Protein AF-A0A399EVD9-F1 (afdb_monomer_lite)

Foldseek 3Di:
DKWWAWPQGWIADQLGDIDDDDPLSVVSVVLVVCLVVVNHDLDDQDVVGDRDRQDSNPVVSVVVRVVVSCVVVVIDTPDMPDDPPPDPDPDPPPPDDDD

Radius of gyration: 16.9 Å; chains: 1; bounding box: 45×44×40 Å

Structure (mmCIF, N/CA/C/O backbone):
data_AF-A0A399EVD9-F1
#
_entry.id   AF-A0A399EVD9-F1
#
loop_
_atom_site.group_PDB
_atom_site.id
_atom_site.type_symbol
_atom_site.label_atom_id
_atom_site.label_alt_id
_atom_site.label_comp_id
_atom_site.label_asym_id
_atom_site.label_entity_id
_atom_site.label_seq_id
_atom_site.pdbx_PDB_ins_code
_atom_site.Cartn_x
_atom_site.Cartn_y
_atom_site.Cartn_z
_atom_site.occupancy
_atom_site.B_iso_or_equiv
_atom_site.auth_seq_id
_atom_site.auth_comp_id
_atom_site.auth_asym_id
_atom_site.auth_atom_id
_atom_site.pdbx_PDB_model_num
ATOM 1 N N . MET A 1 1 ? -1.016 -11.501 -10.288 1.00 81.19 1 MET A N 1
ATOM 2 C CA . MET A 1 1 ? -1.392 -10.153 -9.835 1.00 81.19 1 MET A CA 1
ATOM 3 C C . MET A 1 1 ? -1.946 -10.346 -8.450 1.00 81.19 1 MET A C 1
ATOM 5 O O . MET A 1 1 ? -2.990 -10.971 -8.338 1.00 81.19 1 MET A O 1
ATOM 9 N N . ALA A 1 2 ? -1.173 -9.962 -7.446 1.00 93.38 2 ALA A N 1
ATOM 10 C CA . ALA A 1 2 ? -1.551 -10.103 -6.054 1.00 93.38 2 ALA A CA 1
ATOM 11 C C . ALA A 1 2 ? -2.544 -9.008 -5.647 1.00 93.38 2 ALA A C 1
ATOM 13 O O . ALA A 1 2 ? -2.644 -7.973 -6.319 1.00 93.38 2 ALA A O 1
ATOM 14 N N . TYR A 1 3 ? -3.244 -9.226 -4.538 1.00 96.19 3 TYR A N 1
ATOM 15 C CA . TYR A 1 3 ? -4.048 -8.207 -3.876 1.00 96.19 3 TYR A CA 1
ATOM 16 C C . TYR A 1 3 ? -3.895 -8.221 -2.351 1.00 96.19 3 TYR A C 1
ATOM 18 O O . TYR A 1 3 ? -3.557 -9.233 -1.737 1.00 96.19 3 TYR A O 1
ATOM 26 N N . TRP A 1 4 ? -4.197 -7.081 -1.735 1.00 97.00 4 TRP A N 1
ATOM 27 C CA . TRP A 1 4 ? -4.216 -6.851 -0.294 1.00 97.00 4 TRP A CA 1
ATOM 28 C C . TRP A 1 4 ? -5.505 -6.125 0.066 1.00 97.00 4 TRP A C 1
ATOM 30 O O . TRP A 1 4 ? -5.709 -4.979 -0.332 1.00 97.00 4 TRP A O 1
ATOM 40 N N . ARG A 1 5 ? -6.389 -6.787 0.809 1.00 97.50 5 ARG A N 1
ATOM 41 C CA . ARG A 1 5 ? -7.661 -6.228 1.269 1.00 97.50 5 ARG A CA 1
ATOM 42 C C . ARG A 1 5 ? -7.583 -5.917 2.755 1.00 97.50 5 ARG A C 1
ATOM 44 O O . ARG A 1 5 ? -7.276 -6.795 3.557 1.00 97.50 5 ARG A O 1
ATOM 51 N N . PHE A 1 6 ? -7.914 -4.691 3.133 1.00 97.31 6 PHE A N 1
ATOM 52 C CA . PHE A 1 6 ? -7.893 -4.204 4.512 1.00 97.31 6 PHE A CA 1
ATOM 53 C C . PHE A 1 6 ? -9.296 -4.173 5.119 1.00 97.31 6 PHE A C 1
ATOM 55 O O . PHE A 1 6 ? -10.308 -4.142 4.413 1.00 97.31 6 PHE A O 1
ATOM 62 N N . ARG A 1 7 ? -9.365 -4.180 6.456 1.00 96.38 7 ARG A N 1
ATOM 63 C CA . ARG A 1 7 ? -10.640 -4.195 7.199 1.00 96.38 7 ARG A CA 1
ATOM 64 C C . ARG A 1 7 ? -11.547 -2.994 6.925 1.00 96.38 7 ARG A C 1
ATOM 66 O O . ARG A 1 7 ? -12.756 -3.110 7.089 1.00 96.38 7 ARG A O 1
ATOM 73 N N . ASP A 1 8 ? -10.984 -1.865 6.515 1.00 96.38 8 ASP A N 1
ATOM 74 C CA . ASP A 1 8 ? -11.735 -0.652 6.180 1.00 96.38 8 ASP A CA 1
ATOM 75 C C . ASP A 1 8 ? -12.360 -0.683 4.770 1.00 96.38 8 ASP A C 1
ATOM 77 O O . ASP A 1 8 ? -13.009 0.277 4.356 1.00 96.38 8 ASP A O 1
ATOM 81 N N . GLY A 1 9 ? -12.173 -1.785 4.034 1.00 96.00 9 GLY A N 1
ATOM 82 C CA . GLY A 1 9 ? -12.676 -1.977 2.678 1.00 96.00 9 GLY A CA 1
ATOM 83 C C . GLY A 1 9 ? -11.712 -1.535 1.576 1.00 96.00 9 GLY A C 1
ATOM 84 O O . GLY A 1 9 ? -12.041 -1.712 0.402 1.00 96.00 9 GLY A O 1
ATOM 85 N N . THR A 1 10 ? -10.532 -1.007 1.914 1.00 98.00 10 THR A N 1
ATOM 86 C CA . THR A 1 10 ? -9.482 -0.695 0.933 1.00 98.00 10 THR A CA 1
ATOM 87 C C . THR A 1 10 ? -8.939 -1.977 0.323 1.00 98.00 10 THR A C 1
ATOM 89 O O . THR A 1 10 ? -8.648 -2.933 1.042 1.00 98.00 10 THR A O 1
ATOM 92 N N . THR A 1 11 ? -8.775 -2.002 -0.998 1.00 97.81 11 THR A N 1
ATOM 93 C CA . THR A 1 11 ? -8.096 -3.099 -1.700 1.00 97.81 11 THR A CA 1
ATOM 94 C C . THR A 1 11 ? -6.978 -2.530 -2.557 1.00 97.81 11 THR A C 1
ATOM 96 O O . THR A 1 11 ? -7.189 -1.566 -3.286 1.00 97.81 11 THR A O 1
ATOM 99 N N . VAL A 1 12 ? -5.786 -3.106 -2.462 1.00 97.19 12 VAL A N 1
ATOM 100 C CA . VAL A 1 12 ? -4.630 -2.738 -3.283 1.00 97.19 12 VAL A CA 1
ATOM 101 C C . VAL A 1 12 ? -4.235 -3.935 -4.129 1.00 97.19 12 VAL A C 1
ATOM 103 O O . VAL A 1 12 ? -4.222 -5.048 -3.617 1.00 97.19 12 VAL A O 1
ATOM 106 N N . TYR A 1 13 ? -3.905 -3.723 -5.397 1.00 96.38 13 TYR A N 1
ATOM 107 C CA . TYR A 1 13 ? -3.402 -4.758 -6.303 1.00 96.38 13 TYR A CA 1
ATOM 108 C C . TYR A 1 13 ? -1.926 -4.523 -6.643 1.00 96.38 13 TYR A C 1
ATOM 110 O O . TYR A 1 13 ? -1.408 -3.422 -6.430 1.00 96.38 13 TYR A O 1
ATOM 118 N N . SER A 1 14 ? -1.252 -5.536 -7.206 1.00 93.44 14 SER A N 1
ATOM 119 C CA . SER A 1 14 ? 0.081 -5.362 -7.813 1.00 93.44 14 SER A CA 1
ATOM 120 C C . SER A 1 14 ? 0.111 -4.139 -8.731 1.00 93.44 14 SER A C 1
ATOM 122 O O . SER A 1 14 ? -0.902 -3.790 -9.342 1.00 93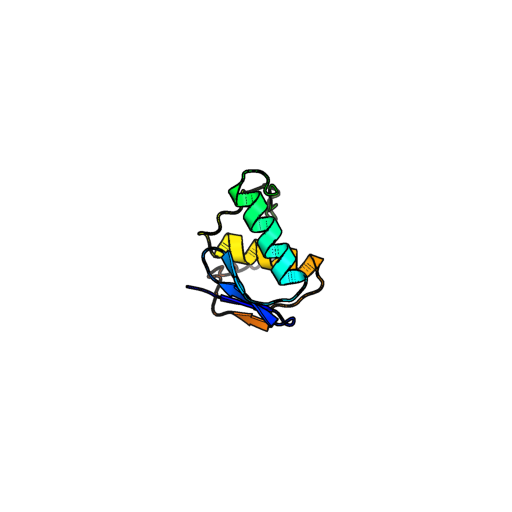.44 14 SER A O 1
ATOM 124 N N . HIS A 1 15 ? 1.279 -3.505 -8.857 1.00 91.12 15 HIS A N 1
ATOM 125 C CA . HIS A 1 15 ? 1.430 -2.205 -9.529 1.00 91.12 15 HIS A CA 1
ATOM 126 C C . HIS A 1 15 ? 0.681 -1.056 -8.834 1.00 91.12 15 HIS A C 1
ATOM 128 O O . HIS A 1 15 ? 0.409 -0.027 -9.447 1.00 91.12 15 HIS A O 1
ATOM 134 N N . ALA A 1 16 ? 0.373 -1.228 -7.544 1.00 90.19 16 ALA A N 1
ATOM 135 C CA . ALA A 1 16 ? -0.194 -0.215 -6.662 1.00 90.19 16 ALA A CA 1
ATOM 136 C C . ALA A 1 16 ? -1.520 0.403 -7.148 1.00 90.19 16 ALA A C 1
ATOM 138 O O . ALA A 1 16 ? -1.801 1.580 -6.916 1.00 90.19 16 ALA A O 1
ATOM 139 N N . LEU A 1 17 ? -2.376 -0.395 -7.789 1.00 95.06 17 LEU A N 1
ATOM 140 C CA . LEU A 1 17 ? -3.754 0.017 -8.052 1.00 95.06 17 LEU A CA 1
ATOM 141 C C . LEU A 1 17 ? -4.548 -0.020 -6.741 1.00 95.06 17 LEU A C 1
ATOM 143 O O . LEU A 1 17 ? -4.684 -1.081 -6.139 1.00 95.06 17 LEU A O 1
ATOM 147 N N . VAL A 1 18 ? -5.086 1.125 -6.315 1.00 96.94 18 VAL A N 1
ATOM 148 C CA . VAL A 1 18 ? -5.831 1.263 -5.052 1.00 96.94 18 VAL A CA 1
ATOM 149 C C . VAL A 1 18 ? -7.324 1.466 -5.315 1.00 96.94 18 VAL A C 1
ATOM 151 O O . VAL A 1 18 ? -7.736 2.457 -5.926 1.00 96.94 18 VAL A O 1
ATOM 154 N N . GLU A 1 19 ? -8.149 0.587 -4.759 1.00 97.75 19 GLU A N 1
ATOM 155 C CA . GLU A 1 19 ? -9.610 0.647 -4.739 1.00 97.75 19 GLU A CA 1
ATOM 156 C C . GLU A 1 19 ? -10.151 0.911 -3.325 1.00 97.75 19 GLU A C 1
ATOM 158 O O . GLU A 1 19 ? -9.532 0.560 -2.320 1.00 97.75 19 GLU A O 1
ATOM 163 N N . GLY A 1 20 ? -11.332 1.531 -3.246 1.00 95.94 20 GLY A N 1
ATOM 164 C CA . GLY A 1 20 ? -11.980 1.915 -1.987 1.00 95.94 20 GLY A CA 1
ATOM 165 C C . GLY A 1 20 ? -12.056 3.429 -1.772 1.00 95.94 20 GLY A C 1
ATOM 166 O O . GLY A 1 20 ? -11.417 4.211 -2.480 1.00 95.94 20 GLY A O 1
ATOM 167 N N . HIS A 1 21 ? -12.866 3.835 -0.795 1.00 96.50 21 HIS A N 1
ATOM 168 C CA . HIS A 1 21 ? -13.186 5.240 -0.491 1.00 96.50 21 HIS A CA 1
ATOM 169 C C . HIS A 1 21 ? -12.882 5.612 0.967 1.00 96.50 21 HIS A C 1
ATOM 171 O O . HIS A 1 21 ? -13.407 6.594 1.481 1.00 96.50 21 HIS A O 1
ATOM 177 N N . SER A 1 22 ? -12.101 4.793 1.674 1.00 97.25 22 SER A N 1
ATOM 178 C CA . SER A 1 22 ? -11.718 5.108 3.045 1.00 97.25 22 SER A CA 1
ATOM 179 C C . SER A 1 22 ? -10.637 6.204 3.071 1.00 97.25 22 SER A C 1
ATOM 181 O O . SER A 1 22 ? -9.922 6.393 2.078 1.00 97.25 22 SER A O 1
ATOM 183 N N . PRO A 1 23 ? -10.437 6.875 4.220 1.00 97.12 23 PRO A N 1
ATOM 184 C CA . PRO A 1 23 ? -9.317 7.801 4.399 1.00 97.12 23 PRO A CA 1
ATOM 185 C C . PRO A 1 23 ? -7.946 7.158 4.139 1.00 97.12 23 PRO A C 1
ATOM 187 O O . PRO A 1 23 ? -7.025 7.827 3.674 1.00 97.12 23 PRO A O 1
ATOM 190 N N . PHE A 1 24 ? -7.806 5.857 4.408 1.00 96.62 24 PHE A N 1
ATOM 191 C CA . PHE A 1 24 ? -6.589 5.108 4.108 1.00 96.62 24 PHE A CA 1
ATOM 192 C C . PHE A 1 24 ? -6.381 4.960 2.597 1.00 96.62 24 PHE A C 1
ATOM 194 O O . PHE A 1 24 ? -5.299 5.260 2.104 1.00 96.62 24 PHE A O 1
ATOM 201 N N . ALA A 1 25 ? -7.420 4.597 1.836 1.00 97.00 25 ALA A N 1
ATOM 202 C CA . ALA A 1 25 ? -7.339 4.508 0.377 1.00 97.00 25 ALA A CA 1
ATOM 203 C C . ALA A 1 25 ? -6.955 5.853 -0.270 1.00 97.00 25 ALA A C 1
ATOM 205 O O . ALA A 1 25 ? -6.152 5.892 -1.203 1.00 97.00 25 ALA A O 1
ATOM 206 N N . GLU A 1 26 ? -7.514 6.964 0.217 1.00 96.19 26 GLU A N 1
ATOM 207 C CA . GLU A 1 26 ? -7.153 8.313 -0.241 1.00 96.19 26 GLU A CA 1
ATOM 208 C C . GLU A 1 26 ? -5.696 8.664 0.079 1.00 96.19 26 GLU A C 1
ATOM 210 O O . GLU A 1 26 ? -4.987 9.190 -0.782 1.00 96.19 26 GLU A O 1
ATOM 215 N N . HIS A 1 27 ? -5.234 8.327 1.286 1.00 94.44 27 HIS A N 1
ATOM 216 C CA . HIS A 1 27 ? -3.841 8.502 1.693 1.00 94.44 27 HIS A CA 1
ATOM 217 C C . HIS A 1 27 ? -2.880 7.723 0.793 1.00 94.44 27 HIS A C 1
ATOM 219 O O . HIS A 1 27 ? -1.978 8.330 0.220 1.00 94.44 27 HIS A O 1
ATOM 225 N N . LEU A 1 28 ? -3.116 6.424 0.576 1.00 93.88 28 LEU A N 1
ATOM 226 C CA . LEU A 1 28 ? -2.262 5.599 -0.286 1.00 93.88 28 LEU A CA 1
ATOM 227 C C . LEU A 1 28 ? -2.163 6.174 -1.704 1.00 93.88 28 LEU A C 1
ATOM 229 O O . LEU A 1 28 ? -1.069 6.267 -2.255 1.00 93.88 28 LEU A O 1
ATOM 233 N N . ARG A 1 29 ? -3.285 6.613 -2.295 1.00 94.19 29 ARG A N 1
ATOM 234 C CA . ARG A 1 29 ? -3.271 7.246 -3.626 1.00 94.19 29 ARG A CA 1
ATOM 235 C C . ARG A 1 29 ? -2.442 8.524 -3.641 1.00 94.19 29 ARG A C 1
ATOM 237 O O . ARG A 1 29 ? -1.701 8.740 -4.595 1.00 94.19 29 ARG A O 1
ATOM 244 N N . ARG A 1 30 ? -2.548 9.363 -2.607 1.00 91.62 30 ARG A N 1
ATOM 245 C CA . ARG A 1 30 ? -1.746 10.588 -2.497 1.00 91.62 30 ARG A CA 1
ATOM 246 C C . ARG A 1 30 ? -0.255 10.268 -2.424 1.00 91.62 30 ARG A C 1
ATOM 248 O O . ARG A 1 30 ? 0.508 10.869 -3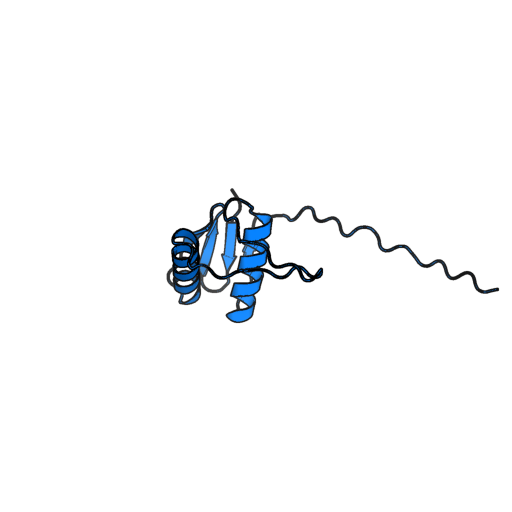.172 1.00 91.62 30 ARG A O 1
ATOM 255 N N . GLU A 1 31 ? 0.147 9.314 -1.588 1.00 89.06 31 GLU A N 1
ATOM 256 C CA . GLU A 1 31 ? 1.554 8.909 -1.466 1.00 89.06 31 GLU A CA 1
ATOM 257 C C . GLU A 1 31 ? 2.103 8.347 -2.787 1.00 89.06 31 GLU A C 1
ATOM 259 O O . GLU A 1 31 ? 3.191 8.726 -3.221 1.00 89.06 31 GLU A O 1
ATOM 264 N N . LEU A 1 32 ? 1.321 7.515 -3.484 1.00 89.44 32 LEU A N 1
ATOM 265 C CA . LEU A 1 32 ? 1.693 6.959 -4.790 1.00 89.44 32 LEU A CA 1
ATOM 266 C C . LEU A 1 32 ? 1.801 8.034 -5.880 1.00 89.44 32 LEU A C 1
ATOM 268 O O . LEU A 1 32 ? 2.701 7.976 -6.718 1.00 89.44 32 LEU A O 1
ATOM 272 N N . ILE A 1 33 ? 0.922 9.039 -5.861 1.00 87.50 33 ILE A N 1
ATOM 273 C CA . ILE A 1 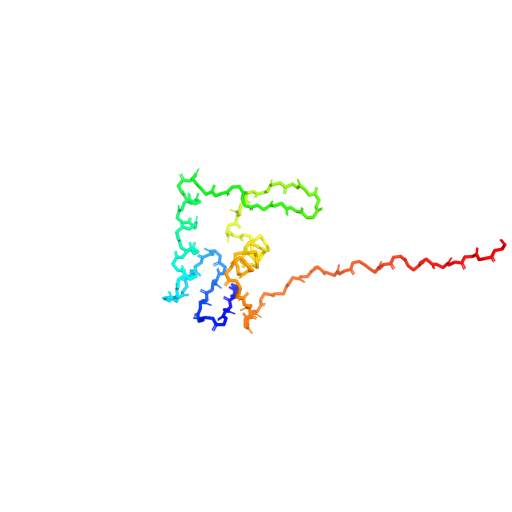33 ? 1.028 10.207 -6.744 1.00 87.50 33 ILE A CA 1
ATOM 274 C C . ILE A 1 33 ? 2.314 10.979 -6.434 1.00 87.50 33 ILE A C 1
ATOM 276 O O . ILE A 1 33 ? 3.072 11.273 -7.355 1.00 87.50 33 ILE A O 1
ATOM 280 N N . CYS A 1 34 ? 2.601 11.273 -5.162 1.00 84.56 34 CYS A N 1
ATOM 281 C CA . CYS A 1 34 ? 3.842 11.943 -4.768 1.00 84.56 34 CYS A CA 1
ATOM 282 C C . CYS A 1 34 ? 5.073 11.182 -5.280 1.00 84.56 34 CYS A C 1
ATOM 284 O O . CYS A 1 34 ? 5.974 11.800 -5.850 1.00 84.56 34 CYS A O 1
ATOM 286 N N . LEU A 1 35 ? 5.084 9.850 -5.145 1.00 82.75 35 LEU A N 1
ATOM 287 C CA . LEU A 1 35 ? 6.142 8.979 -5.661 1.00 82.75 35 LEU A CA 1
ATOM 288 C C . LEU A 1 35 ? 6.328 9.119 -7.174 1.00 82.75 35 LEU A C 1
ATOM 290 O O . LEU A 1 35 ? 7.448 9.345 -7.625 1.00 82.75 35 LEU A O 1
ATOM 294 N N . ALA A 1 36 ? 5.243 9.079 -7.952 1.00 81.25 36 ALA A N 1
ATOM 295 C CA . ALA A 1 36 ? 5.305 9.223 -9.408 1.00 81.25 36 ALA A CA 1
ATOM 296 C C . ALA A 1 36 ? 5.897 10.572 -9.866 1.00 81.25 36 ALA A C 1
ATOM 298 O O . ALA A 1 36 ? 6.495 10.652 -10.938 1.00 81.25 36 ALA A O 1
ATOM 299 N N . TYR A 1 37 ? 5.761 11.624 -9.054 1.00 81.62 37 TYR A N 1
ATOM 300 C CA . TYR A 1 37 ? 6.333 12.948 -9.320 1.00 81.62 37 TYR A CA 1
ATOM 301 C C . TYR A 1 37 ? 7.733 13.157 -8.716 1.00 81.62 37 TYR A C 1
ATOM 303 O O . TYR A 1 37 ? 8.241 14.278 -8.727 1.00 81.62 37 TYR A O 1
ATOM 311 N N . GLY A 1 38 ? 8.376 12.105 -8.195 1.00 73.94 38 GLY A N 1
ATOM 312 C CA . GLY A 1 38 ? 9.700 12.199 -7.567 1.00 73.94 38 GLY A CA 1
ATOM 313 C C . GLY A 1 38 ? 9.693 12.953 -6.232 1.00 73.94 38 GLY A C 1
ATOM 314 O O . GLY A 1 38 ? 10.741 13.366 -5.742 1.00 73.94 38 GLY A O 1
ATOM 315 N N . CYS A 1 39 ? 8.509 13.150 -5.651 1.00 68.94 39 CYS A N 1
ATOM 316 C CA . CYS A 1 39 ? 8.291 13.759 -4.340 1.00 68.94 39 CYS A CA 1
ATOM 317 C C . CYS A 1 39 ? 7.882 12.721 -3.285 1.00 68.94 39 CYS A C 1
ATOM 319 O O . CYS A 1 39 ? 7.493 13.095 -2.179 1.00 68.94 39 CYS A O 1
ATOM 321 N N . GLY A 1 40 ? 7.900 11.433 -3.636 1.00 61.41 40 GLY A N 1
ATOM 322 C CA . GLY A 1 40 ? 7.522 10.352 -2.736 1.00 61.41 40 GLY A CA 1
ATOM 323 C C . GLY A 1 40 ? 8.516 10.217 -1.589 1.00 61.41 40 GLY A C 1
ATOM 324 O O . GLY A 1 40 ? 9.688 10.576 -1.741 1.00 61.41 40 GLY A O 1
ATOM 325 N N . PRO A 1 41 ? 8.077 9.710 -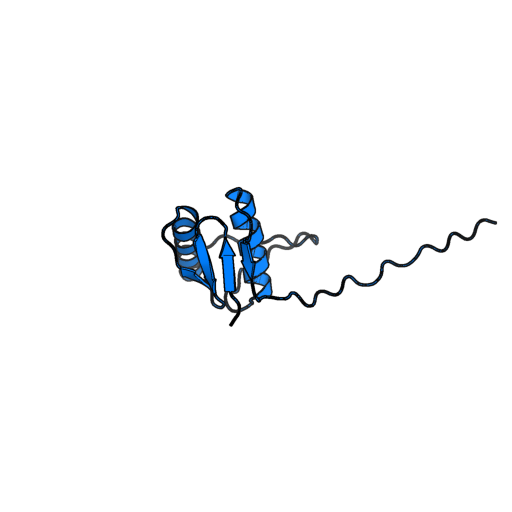0.430 1.00 57.28 41 PRO A N 1
ATOM 326 C CA . PRO A 1 41 ? 8.994 9.517 0.674 1.00 57.28 41 PRO A CA 1
ATOM 327 C C . PRO A 1 41 ? 10.085 8.496 0.293 1.00 57.28 41 PRO A C 1
ATOM 329 O O . PRO A 1 41 ? 9.869 7.587 -0.508 1.00 57.28 41 PRO A O 1
ATOM 332 N N . LEU A 1 42 ? 11.276 8.627 0.886 1.00 56.72 42 LEU A N 1
ATOM 333 C CA . LEU A 1 42 ? 12.256 7.537 0.951 1.00 56.72 42 LEU A CA 1
ATOM 334 C C . LEU A 1 42 ? 11.675 6.465 1.879 1.00 56.72 42 LEU A C 1
ATOM 336 O O . LEU A 1 42 ? 11.950 6.447 3.079 1.00 56.72 42 LEU A O 1
ATOM 340 N N . VAL A 1 43 ? 10.777 5.637 1.352 1.00 62.09 43 VAL A N 1
ATOM 341 C CA . VAL A 1 43 ? 10.008 4.685 2.156 1.00 62.09 43 VAL A CA 1
ATOM 342 C C . VAL A 1 43 ? 10.668 3.334 2.070 1.00 62.09 43 VAL A C 1
ATOM 344 O O . VAL A 1 43 ? 10.382 2.564 1.162 1.00 62.09 43 VAL A O 1
ATOM 347 N N . TRP A 1 44 ? 11.541 3.072 3.042 1.00 63.34 44 TRP A N 1
ATOM 348 C CA . TRP A 1 44 ? 11.538 1.838 3.831 1.00 63.34 44 TRP A CA 1
ATOM 349 C C . TRP A 1 44 ? 12.930 1.574 4.403 1.00 63.34 44 TRP A C 1
ATOM 351 O O . TRP A 1 44 ? 13.866 1.377 3.641 1.00 63.34 44 TRP A O 1
ATOM 361 N N . LEU A 1 45 ? 13.062 1.519 5.732 1.00 54.97 45 LEU A N 1
ATOM 362 C CA . LEU A 1 45 ? 14.247 0.972 6.397 1.00 54.97 45 LEU A CA 1
ATOM 363 C C . LEU A 1 45 ? 14.057 -0.540 6.571 1.00 54.97 45 LEU A C 1
ATOM 365 O O . LEU A 1 45 ? 13.116 -0.972 7.243 1.00 54.97 45 LEU A O 1
ATOM 369 N N . THR A 1 46 ? 14.953 -1.348 5.999 1.00 59.25 46 THR A N 1
ATOM 370 C CA . THR A 1 46 ? 15.082 -2.764 6.380 1.00 59.25 46 THR A CA 1
ATOM 371 C C . THR A 1 46 ? 15.298 -2.902 7.892 1.00 59.25 46 THR A C 1
ATOM 373 O O . THR A 1 46 ? 15.780 -1.984 8.554 1.00 59.25 46 THR A O 1
ATOM 376 N N . LEU A 1 47 ? 15.064 -4.101 8.445 1.00 52.09 47 LEU A N 1
ATOM 377 C CA . LEU A 1 47 ? 15.647 -4.496 9.744 1.00 52.09 47 LEU A CA 1
ATOM 378 C C . LEU A 1 47 ? 17.183 -4.326 9.770 1.00 52.09 47 LEU A C 1
ATOM 380 O O . LEU A 1 47 ? 17.776 -4.223 10.837 1.00 52.09 47 LEU A O 1
ATOM 384 N N . GLU A 1 48 ? 17.807 -4.277 8.593 1.00 61.50 48 GLU A N 1
ATOM 385 C CA . GLU A 1 48 ? 19.236 -4.056 8.358 1.00 61.50 48 GLU A CA 1
ATOM 386 C C . GLU A 1 48 ? 19.594 -2.556 8.237 1.00 61.50 48 GLU A C 1
ATOM 388 O O . GLU A 1 48 ? 20.755 -2.214 8.031 1.00 61.50 48 GLU A O 1
ATOM 393 N N . GLY A 1 49 ? 18.618 -1.649 8.386 1.00 63.19 49 GLY A N 1
ATOM 394 C CA . GLY A 1 49 ? 18.821 -0.203 8.488 1.00 63.19 49 GLY A CA 1
ATOM 395 C C . GLY A 1 49 ? 19.047 0.545 7.170 1.00 63.19 49 GLY A C 1
ATOM 396 O O . GLY A 1 49 ? 19.572 1.656 7.203 1.00 63.19 49 GLY A O 1
ATOM 397 N N . GLN A 1 50 ? 18.676 -0.019 6.018 1.00 69.38 50 GLN A N 1
ATOM 398 C CA . GLN A 1 50 ? 18.866 0.628 4.712 1.00 69.38 50 GLN A CA 1
ATOM 399 C C . GLN A 1 50 ? 17.556 1.168 4.148 1.00 69.38 50 GLN A C 1
ATOM 401 O O . GLN A 1 50 ? 16.582 0.423 4.076 1.00 69.38 50 GLN A O 1
ATOM 406 N N . ALA A 1 51 ? 17.569 2.445 3.746 1.00 70.38 51 ALA A N 1
ATOM 407 C CA . ALA A 1 51 ? 16.476 3.090 3.029 1.00 70.38 51 ALA A CA 1
ATOM 408 C C . ALA A 1 51 ? 16.454 2.605 1.572 1.00 70.38 51 ALA A C 1
ATOM 410 O O . ALA A 1 51 ? 17.470 2.705 0.882 1.00 70.38 51 ALA A O 1
ATOM 411 N N . VAL A 1 52 ? 15.317 2.090 1.113 1.00 74.94 52 VAL A N 1
ATOM 412 C CA . VAL A 1 52 ? 15.116 1.653 -0.277 1.00 74.94 52 VAL A CA 1
ATOM 413 C C . VAL A 1 52 ? 13.965 2.450 -0.883 1.00 74.94 52 VAL A C 1
ATOM 415 O O . VAL A 1 52 ? 13.017 2.797 -0.186 1.00 74.94 52 VAL A O 1
ATOM 418 N N . GLU A 1 53 ? 14.061 2.774 -2.169 1.00 76.31 53 GLU A N 1
ATOM 419 C CA . GLU A 1 53 ? 12.965 3.393 -2.913 1.00 76.31 53 GLU A CA 1
ATOM 420 C C . GLU A 1 53 ? 11.853 2.367 -3.170 1.00 76.31 53 GLU A C 1
ATOM 422 O O . GLU A 1 53 ? 12.123 1.208 -3.503 1.00 76.31 53 GLU A O 1
ATOM 427 N N . LEU A 1 54 ? 10.595 2.780 -3.009 1.00 82.25 54 LEU A N 1
ATOM 428 C CA . LEU A 1 54 ? 9.457 1.921 -3.307 1.00 82.25 54 LEU A CA 1
ATOM 429 C C . LEU A 1 54 ? 9.345 1.711 -4.823 1.00 82.25 54 LEU A C 1
ATOM 431 O O . LEU A 1 54 ? 8.975 2.622 -5.556 1.00 82.25 54 LEU A O 1
ATOM 435 N N . ASP A 1 55 ? 9.581 0.482 -5.277 1.00 85.06 55 ASP A N 1
ATOM 436 C CA . ASP A 1 55 ? 9.196 0.034 -6.616 1.00 85.06 55 ASP A CA 1
ATOM 437 C C . ASP A 1 55 ? 7.824 -0.651 -6.548 1.00 85.06 55 ASP A C 1
ATOM 439 O O . ASP A 1 55 ? 7.683 -1.741 -5.989 1.00 85.06 55 ASP A O 1
ATOM 443 N N . THR A 1 56 ? 6.802 -0.017 -7.125 1.00 85.75 56 THR A N 1
ATOM 444 C CA . THR A 1 56 ? 5.420 -0.529 -7.131 1.00 85.75 56 THR A CA 1
ATOM 445 C C . THR A 1 56 ? 5.236 -1.770 -8.006 1.00 85.75 56 THR A C 1
ATOM 447 O O . THR A 1 56 ? 4.232 -2.470 -7.855 1.00 85.75 56 THR A O 1
ATOM 450 N N . ALA A 1 57 ? 6.191 -2.085 -8.889 1.00 88.25 57 ALA A N 1
ATOM 451 C CA . ALA A 1 57 ? 6.220 -3.344 -9.628 1.00 88.25 57 ALA A CA 1
ATOM 452 C C . ALA A 1 57 ? 6.797 -4.504 -8.797 1.00 88.25 57 ALA A C 1
ATOM 454 O O . ALA A 1 57 ? 6.634 -5.668 -9.167 1.00 88.25 57 ALA A O 1
ATOM 455 N N . ASN A 1 58 ? 7.448 -4.213 -7.668 1.00 88.88 58 ASN A N 1
ATOM 456 C CA . ASN A 1 58 ? 7.949 -5.217 -6.744 1.00 88.88 58 ASN A CA 1
ATOM 457 C C . ASN A 1 58 ? 6.913 -5.492 -5.647 1.00 88.88 58 ASN A C 1
ATOM 459 O O . ASN A 1 58 ? 6.861 -4.802 -4.628 1.00 88.88 58 ASN A O 1
ATOM 463 N N . ASP A 1 59 ? 6.125 -6.554 -5.826 1.00 90.25 59 ASP A N 1
ATOM 464 C CA . ASP A 1 59 ? 5.070 -6.948 -4.882 1.00 90.25 59 ASP A CA 1
ATOM 465 C C . ASP A 1 59 ? 5.580 -7.159 -3.443 1.00 90.25 59 ASP A C 1
ATOM 467 O O . ASP A 1 59 ? 4.833 -6.958 -2.489 1.00 90.25 59 ASP A O 1
ATOM 471 N N . GLN A 1 60 ? 6.854 -7.521 -3.246 1.00 88.38 60 GLN A N 1
ATOM 472 C CA . GLN A 1 60 ? 7.421 -7.680 -1.905 1.00 88.38 60 GLN A CA 1
ATOM 473 C C . GLN A 1 60 ? 7.695 -6.335 -1.222 1.00 88.38 60 GLN A C 1
ATOM 475 O O . GLN A 1 60 ? 7.468 -6.208 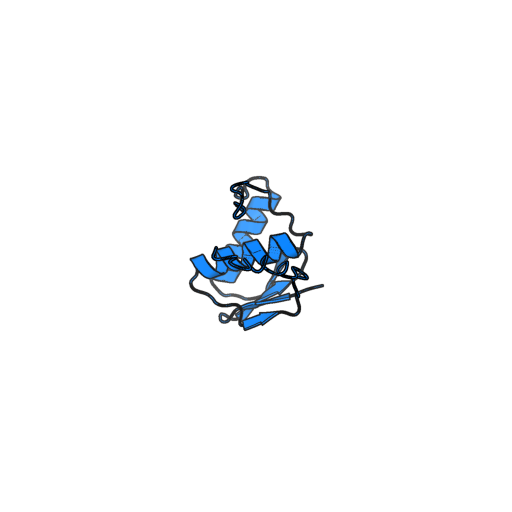-0.016 1.00 88.38 60 GLN A O 1
ATOM 480 N N . LEU A 1 61 ? 8.186 -5.339 -1.966 1.00 86.31 61 LEU A N 1
ATOM 481 C CA . LEU A 1 61 ? 8.338 -3.978 -1.445 1.00 86.31 61 LEU A CA 1
ATOM 482 C C . LEU A 1 61 ? 6.970 -3.338 -1.217 1.00 86.31 61 LEU A C 1
ATOM 484 O O . LEU A 1 61 ? 6.745 -2.763 -0.153 1.00 86.31 61 LEU A O 1
ATOM 488 N N . LEU A 1 62 ? 6.039 -3.528 -2.155 1.00 89.56 62 LEU A N 1
ATOM 489 C CA . LEU A 1 62 ? 4.664 -3.059 -2.036 1.00 89.56 62 LEU A CA 1
ATOM 490 C C . LEU A 1 62 ? 3.975 -3.645 -0.797 1.00 89.56 62 LEU A C 1
ATOM 492 O O . LEU A 1 62 ? 3.445 -2.886 0.009 1.00 89.56 62 LEU A O 1
ATOM 496 N N . ALA A 1 63 ? 4.055 -4.962 -0.577 1.00 90.81 63 ALA A N 1
ATOM 497 C CA . ALA A 1 63 ? 3.498 -5.606 0.614 1.00 90.81 63 ALA A CA 1
ATOM 498 C C . ALA A 1 63 ? 4.071 -5.018 1.915 1.00 90.81 63 ALA A C 1
ATOM 500 O O . ALA A 1 63 ? 3.326 -4.706 2.842 1.00 90.81 63 ALA A O 1
ATOM 501 N N . ARG A 1 64 ? 5.394 -4.816 1.980 1.00 88.00 64 ARG A N 1
ATOM 502 C CA . ARG A 1 64 ? 6.057 -4.243 3.164 1.00 88.00 64 ARG A CA 1
ATOM 503 C C . ARG A 1 64 ? 5.643 -2.803 3.431 1.00 88.00 64 ARG A C 1
ATOM 505 O O . ARG A 1 64 ? 5.433 -2.441 4.587 1.00 88.00 64 ARG A O 1
ATOM 512 N N . TRP A 1 65 ? 5.545 -1.996 2.382 1.00 88.94 65 TRP A N 1
ATOM 513 C CA . TRP A 1 65 ? 5.081 -0.620 2.491 1.00 88.94 65 TRP A CA 1
ATOM 514 C C . TRP A 1 65 ? 3.627 -0.573 2.974 1.00 88.94 65 TRP A C 1
ATOM 516 O O . TRP A 1 65 ? 3.328 0.096 3.960 1.00 88.94 65 TRP A O 1
ATOM 526 N N . LEU A 1 66 ? 2.747 -1.377 2.373 1.00 91.75 66 LEU A N 1
ATOM 527 C CA . LEU A 1 66 ? 1.344 -1.480 2.768 1.00 91.75 66 LEU A CA 1
ATOM 528 C C . LEU A 1 66 ? 1.169 -1.908 4.232 1.00 91.75 66 LEU A C 1
ATOM 530 O O . LEU A 1 66 ? 0.339 -1.341 4.938 1.00 91.75 66 LEU A O 1
ATOM 534 N N . GLU A 1 67 ? 1.962 -2.868 4.716 1.00 89.81 67 GLU A N 1
ATOM 535 C CA . GLU A 1 67 ? 1.959 -3.256 6.131 1.00 89.81 67 GLU A CA 1
ATOM 536 C C . GLU A 1 67 ? 2.352 -2.100 7.061 1.00 89.81 67 GLU A C 1
ATOM 538 O O . GLU A 1 67 ? 1.792 -1.971 8.150 1.00 89.81 67 GLU A O 1
ATOM 543 N N . GLN A 1 68 ? 3.320 -1.270 6.670 1.00 87.75 68 GLN A N 1
ATOM 544 C CA . GLN A 1 68 ? 3.742 -0.120 7.470 1.00 87.75 68 GLN A CA 1
ATOM 545 C C . GLN A 1 68 ? 2.678 0.975 7.497 1.00 87.75 68 GLN A C 1
ATOM 547 O O . GLN A 1 68 ? 2.312 1.428 8.581 1.00 87.75 68 GLN A O 1
ATOM 552 N N . GLU A 1 69 ? 2.146 1.357 6.337 1.00 91.19 69 GLU A N 1
ATOM 553 C CA . GLU A 1 69 ? 1.077 2.355 6.239 1.00 91.19 69 GLU A CA 1
ATOM 554 C C . GLU A 1 69 ? -0.165 1.901 7.015 1.00 91.19 69 GLU A C 1
ATOM 556 O O . GLU A 1 69 ? -0.720 2.659 7.809 1.00 91.19 69 GLU A O 1
ATOM 561 N N . ALA A 1 70 ? -0.556 0.630 6.879 1.00 92.75 70 ALA A N 1
ATOM 562 C CA . ALA A 1 70 ? -1.670 0.072 7.636 1.00 92.75 70 ALA A CA 1
ATOM 563 C C . ALA A 1 70 ? -1.426 0.155 9.152 1.00 92.75 70 ALA A C 1
ATOM 565 O O . ALA A 1 70 ? -2.317 0.574 9.886 1.00 92.75 70 ALA A O 1
ATOM 566 N N . ARG A 1 71 ? -0.209 -0.145 9.635 1.00 90.38 71 ARG A N 1
ATOM 567 C CA . ARG A 1 71 ? 0.144 0.012 11.061 1.00 90.38 71 ARG A CA 1
ATOM 568 C C . ARG A 1 71 ? 0.025 1.458 11.536 1.00 90.38 71 ARG A C 1
ATOM 570 O O . ARG A 1 71 ? -0.480 1.672 12.635 1.00 90.38 71 ARG A O 1
ATOM 577 N N . LEU A 1 72 ? 0.455 2.436 10.735 1.00 90.19 72 LEU A N 1
ATOM 578 C CA . LEU A 1 72 ? 0.319 3.861 11.068 1.00 90.19 72 LEU A CA 1
ATOM 579 C C . LEU A 1 72 ? -1.153 4.293 11.162 1.00 90.19 72 LEU A C 1
ATOM 581 O O . LEU A 1 72 ? -1.490 5.144 11.982 1.00 90.19 72 LEU A O 1
ATOM 585 N N . PHE A 1 73 ? -2.029 3.664 10.377 1.00 92.44 73 PHE A N 1
ATOM 586 C CA . PHE A 1 73 ? -3.478 3.876 10.409 1.00 92.44 73 PHE A CA 1
ATOM 587 C C . PHE A 1 73 ? -4.221 2.991 11.424 1.00 92.44 73 PHE A C 1
ATOM 589 O O . PHE A 1 73 ? -5.438 3.111 11.560 1.00 92.44 73 PHE A O 1
ATOM 596 N N . GLY A 1 74 ? -3.526 2.101 12.143 1.00 94.56 74 GLY A N 1
ATOM 597 C CA . GLY A 1 74 ? -4.159 1.137 13.050 1.00 94.56 74 GLY A CA 1
ATOM 598 C C . GLY A 1 74 ? -5.048 0.114 12.330 1.00 94.56 74 GLY A C 1
ATOM 599 O O . GLY A 1 74 ? -6.018 -0.375 12.907 1.00 94.56 74 GLY A O 1
ATOM 600 N N . LEU A 1 75 ? -4.745 -0.181 11.066 1.00 95.19 75 LEU A N 1
ATOM 601 C CA . LEU A 1 75 ? -5.479 -1.110 10.216 1.00 95.19 75 LEU A CA 1
ATOM 602 C C . LEU A 1 75 ? -4.793 -2.471 10.139 1.00 95.19 75 LEU A C 1
ATOM 604 O O . LEU A 1 75 ? -3.570 -2.597 10.137 1.00 95.19 75 LEU A O 1
ATOM 608 N N . GLU A 1 76 ? -5.624 -3.499 10.009 1.00 91.94 76 GLU A N 1
ATOM 609 C CA . GLU A 1 76 ? -5.195 -4.871 9.772 1.00 91.94 76 GLU A CA 1
ATOM 610 C C . GLU A 1 76 ? -5.529 -5.296 8.342 1.00 91.94 76 GLU A C 1
ATOM 612 O O . GLU A 1 76 ? -6.578 -4.937 7.786 1.00 91.94 76 GLU A O 1
ATOM 617 N N . LEU A 1 77 ? -4.648 -6.119 7.776 1.00 93.94 77 LEU A N 1
ATOM 618 C CA . LEU A 1 77 ? -4.912 -6.852 6.548 1.00 93.94 77 LEU A CA 1
ATOM 619 C C . LEU A 1 77 ? -5.984 -7.916 6.829 1.00 93.94 77 LEU A C 1
ATOM 621 O O . LEU A 1 77 ? -5.828 -8.744 7.724 1.00 93.94 77 LEU A O 1
ATOM 625 N N . ALA A 1 78 ? -7.079 -7.873 6.078 1.00 94.44 78 ALA A N 1
ATOM 626 C CA . ALA A 1 78 ? -8.179 -8.821 6.187 1.00 94.44 78 ALA A CA 1
ATOM 627 C C . ALA A 1 78 ? -7.959 -10.053 5.298 1.00 94.44 78 ALA A C 1
ATOM 629 O O . ALA A 1 78 ? -8.257 -11.168 5.717 1.00 94.44 78 ALA A O 1
ATOM 630 N N . GLU A 1 79 ? -7.446 -9.855 4.082 1.00 94.88 79 GLU A N 1
ATOM 631 C CA . GLU A 1 79 ? -7.260 -10.918 3.091 1.00 94.88 79 GLU A CA 1
ATOM 632 C C . GLU A 1 79 ? -6.140 -10.559 2.105 1.00 94.88 79 GLU A C 1
ATOM 634 O O . GLU A 1 79 ? -5.941 -9.386 1.780 1.00 94.88 79 GLU A O 1
ATOM 639 N N . SER A 1 80 ? -5.404 -11.563 1.628 1.00 94.06 80 SER A N 1
ATOM 640 C CA . SER A 1 80 ? -4.430 -11.426 0.542 1.00 94.06 80 SER A CA 1
ATOM 641 C C . SER A 1 80 ? -4.124 -12.789 -0.083 1.00 94.06 80 SER A C 1
ATOM 643 O O . SER A 1 80 ? -4.090 -13.797 0.624 1.00 94.06 80 SER A O 1
ATOM 645 N N . ASP A 1 81 ? -3.872 -12.821 -1.392 1.00 93.44 81 ASP A N 1
ATOM 646 C CA . ASP A 1 81 ? -3.316 -13.982 -2.105 1.00 93.44 81 ASP A CA 1
ATOM 647 C C . ASP A 1 81 ? -1.787 -13.903 -2.273 1.00 93.44 81 ASP A C 1
ATOM 649 O O . ASP A 1 81 ? -1.161 -14.824 -2.808 1.00 93.44 81 ASP A O 1
ATOM 653 N N . PHE A 1 82 ? -1.169 -12.819 -1.794 1.00 90.62 82 PHE A N 1
ATOM 654 C CA . PHE A 1 82 ? 0.273 -12.659 -1.788 1.00 90.62 82 PHE A CA 1
ATOM 655 C C . PHE A 1 82 ? 0.895 -13.576 -0.735 1.00 90.62 82 PHE A C 1
ATOM 657 O O . PHE A 1 82 ? 0.671 -13.429 0.466 1.00 90.62 82 PHE A O 1
ATOM 664 N N . SER A 1 83 ? 1.738 -14.502 -1.185 1.00 82.19 83 SER A N 1
ATOM 665 C CA . SER A 1 83 ? 2.528 -15.355 -0.304 1.00 82.19 83 SER A CA 1
ATOM 666 C C . SER A 1 83 ? 4.000 -14.983 -0.409 1.00 82.19 83 SER A C 1
ATOM 668 O O . SER A 1 83 ? 4.662 -15.284 -1.403 1.00 82.19 83 SER A O 1
ATOM 670 N N . THR A 1 84 ? 4.555 -14.404 0.652 1.00 66.62 84 THR A N 1
ATOM 671 C CA . THR A 1 84 ? 5.997 -14.195 0.769 1.00 66.62 84 THR A CA 1
ATOM 672 C C . THR A 1 84 ? 6.667 -15.556 0.939 1.00 66.62 84 THR A C 1
ATOM 674 O O . THR A 1 84 ? 6.626 -16.156 2.012 1.00 66.62 84 THR A O 1
ATOM 677 N N . THR A 1 85 ? 7.344 -16.068 -0.090 1.00 53.19 85 THR A N 1
ATOM 678 C CA . THR A 1 85 ? 8.245 -17.225 0.046 1.00 53.19 85 THR A CA 1
ATOM 679 C C . THR A 1 85 ? 9.527 -16.832 0.789 1.00 53.19 85 THR A C 1
ATOM 681 O O . THR A 1 85 ? 10.633 -17.098 0.334 1.00 53.19 85 THR A O 1
ATOM 684 N N . ALA A 1 86 ? 9.413 -16.180 1.943 1.00 47.19 86 ALA A N 1
ATOM 685 C CA . ALA A 1 86 ? 10.508 -16.046 2.886 1.00 47.19 86 ALA A CA 1
ATOM 686 C C . ALA A 1 86 ? 10.372 -17.194 3.887 1.00 47.19 86 ALA A C 1
ATOM 688 O O . ALA A 1 86 ? 9.830 -17.046 4.980 1.00 47.19 86 ALA A O 1
ATOM 689 N N . ARG A 1 87 ? 10.850 -18.377 3.479 1.00 39.22 87 ARG A N 1
ATOM 690 C CA . ARG A 1 87 ? 11.221 -19.436 4.421 1.00 39.22 87 ARG A CA 1
ATOM 691 C C . ARG A 1 87 ? 12.110 -18.779 5.473 1.00 39.22 87 ARG A C 1
ATOM 693 O O . ARG A 1 87 ? 13.213 -18.349 5.147 1.00 39.22 87 ARG A O 1
ATOM 700 N N . VAL A 1 88 ? 11.633 -18.702 6.712 1.00 41.91 88 VAL A N 1
ATOM 701 C CA . VAL A 1 88 ? 12.495 -18.468 7.871 1.00 41.91 88 VAL A CA 1
ATOM 702 C C . VAL A 1 88 ? 13.621 -19.505 7.762 1.00 41.91 88 VAL A C 1
ATOM 704 O O . VAL A 1 88 ? 13.309 -20.702 7.748 1.00 41.91 88 VAL A O 1
ATOM 707 N N . PRO A 1 89 ? 14.900 -19.118 7.586 1.00 43.66 89 PRO A N 1
ATOM 708 C CA . PRO A 1 89 ? 15.969 -20.100 7.644 1.00 43.66 89 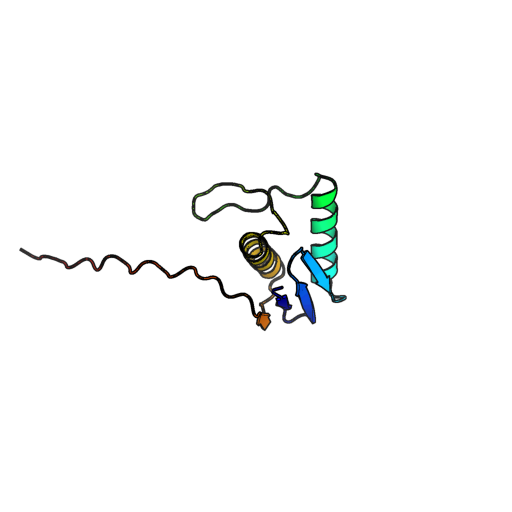PRO A CA 1
ATOM 709 C C . PRO A 1 89 ? 15.894 -20.757 9.029 1.00 43.66 89 PRO A C 1
ATOM 711 O O . PRO A 1 89 ? 15.688 -20.043 10.015 1.00 43.66 89 PRO A O 1
ATOM 714 N N . PRO A 1 90 ? 15.977 -22.096 9.130 1.00 42.44 90 PRO A N 1
ATOM 715 C CA . PRO A 1 90 ? 15.893 -22.765 10.419 1.00 42.44 90 PRO A CA 1
ATOM 716 C C . PRO A 1 90 ? 16.944 -22.153 11.345 1.00 42.44 90 PRO A C 1
ATOM 718 O O . PRO A 1 90 ? 18.122 -22.082 10.988 1.00 42.44 90 PRO A O 1
ATOM 721 N N . GLN A 1 91 ? 16.499 -21.662 12.506 1.00 47.56 91 GLN A N 1
ATOM 722 C CA . GLN A 1 91 ? 17.399 -21.166 13.541 1.00 47.56 91 GLN A CA 1
ATOM 723 C C . GLN A 1 91 ? 18.478 -22.229 13.791 1.00 47.56 91 GLN A C 1
ATOM 725 O O . GLN A 1 91 ? 18.131 -23.408 13.919 1.00 47.56 91 GLN A O 1
ATOM 730 N N . PRO A 1 92 ? 19.770 -21.864 13.862 1.00 48.31 92 PRO A N 1
ATOM 731 C CA . PRO A 1 92 ? 20.786 -22.816 14.262 1.00 48.31 92 PRO A CA 1
ATOM 732 C C . PRO A 1 92 ? 20.456 -23.252 15.688 1.00 48.31 92 PRO A C 1
ATOM 734 O O . PRO A 1 92 ? 20.531 -22.469 16.633 1.00 48.31 92 PRO A O 1
ATOM 737 N N . SER A 1 93 ? 20.040 -24.506 15.835 1.00 45.75 93 SER A N 1
ATOM 738 C CA . SER A 1 93 ? 19.860 -25.149 17.126 1.00 45.75 93 SER A CA 1
ATOM 739 C C . SER A 1 93 ? 21.199 -25.102 17.854 1.00 45.75 93 SER A C 1
ATOM 741 O O . SER A 1 93 ? 22.129 -25.831 17.502 1.00 45.75 93 SER A O 1
ATOM 743 N N . ILE A 1 94 ? 21.312 -24.220 18.849 1.00 57.12 94 ILE A N 1
ATOM 744 C CA . ILE A 1 94 ? 22.446 -24.197 19.768 1.00 57.12 94 ILE A CA 1
ATOM 745 C C . ILE A 1 94 ? 22.343 -25.479 20.594 1.00 57.12 94 ILE A C 1
ATOM 747 O O . ILE A 1 94 ? 21.671 -25.539 21.621 1.00 57.12 94 ILE A O 1
ATOM 751 N N . SER A 1 95 ? 22.989 -26.537 20.109 1.00 48.56 95 SER A N 1
ATOM 752 C CA . SER A 1 95 ? 23.257 -27.732 20.896 1.00 48.56 95 SER A CA 1
ATOM 753 C C . SER A 1 95 ? 24.297 -27.353 21.942 1.00 48.56 95 SER A C 1
ATOM 755 O O . SER A 1 95 ? 25.502 -27.425 21.695 1.00 48.56 95 SER A O 1
ATOM 757 N N . GLY A 1 96 ? 23.821 -26.916 23.108 1.00 44.03 96 GLY A N 1
ATOM 758 C CA . GLY A 1 96 ? 24.642 -26.705 24.289 1.00 44.03 96 GLY A CA 1
ATOM 759 C C . GLY A 1 96 ? 25.452 -27.962 24.589 1.00 44.03 96 GLY A C 1
ATOM 760 O O . GLY A 1 96 ? 24.908 -28.997 24.965 1.00 44.03 96 GLY A O 1
ATOM 761 N N . ARG A 1 97 ? 26.771 -27.875 24.412 1.00 48.19 97 ARG A N 1
ATOM 762 C CA . ARG A 1 97 ? 27.707 -28.862 24.938 1.00 48.19 97 ARG A CA 1
ATOM 763 C C . ARG A 1 97 ? 28.174 -28.345 26.289 1.00 48.19 97 ARG A C 1
ATOM 765 O O . ARG A 1 97 ? 29.122 -27.575 26.366 1.00 48.19 97 ARG A O 1
ATOM 772 N N . VAL A 1 98 ? 27.469 -28.757 27.338 1.00 51.69 98 VAL A N 1
ATOM 773 C CA . VAL A 1 98 ? 27.979 -28.676 28.707 1.00 51.69 98 VAL A CA 1
ATOM 774 C C . VAL A 1 98 ? 29.130 -29.676 28.808 1.00 51.69 98 VAL A C 1
ATOM 776 O O . VAL A 1 98 ? 28.938 -30.875 28.589 1.00 51.69 98 VAL A O 1
ATOM 779 N N . ARG A 1 99 ? 30.330 -29.176 29.086 1.00 56.03 99 ARG A N 1
ATOM 780 C CA . ARG A 1 99 ? 31.404 -29.922 29.738 1.00 56.03 99 ARG A CA 1
ATOM 781 C C . ARG A 1 99 ? 32.039 -29.022 30.776 1.00 56.03 99 ARG A C 1
ATOM 783 O O . ARG A 1 99 ? 32.221 -27.831 30.448 1.00 56.03 99 ARG A O 1
#

pLDDT: mean 80.44, std 17.99, range [39.22, 98.0]

Organism: NCBI:txid1644118

Secondary structure (DSSP, 8-state):
--EEEETTS-EEEGGGEEE--SHHHHHHHHHHHHHHTT-S----B-TT--B----TT-HHHHHHHHHHHHHHTT--EEEE-------PPPP--------

Sequence (99 aa):
MAYWRFRDGTTVYSHALVEGHSPFAEHLRRELICLAYGCGPLVWLTLEGQAVELDTANDQLLARWLEQEARLFGLELAESDFSTTARVPPQPSISGRVR